Protein AF-A0A183J8U1-F1 (afdb_monomer)

Organism: NCBI:txid241478

Radius of gyration: 18.71 Å; Cα contacts (8 Å, |Δi|>4): 235; chains: 1; bounding box: 48×32×51 Å

pLDDT: mean 82.41, std 14.78, range [31.97, 97.06]

Secondary structure (DSSP, 8-state):
------------EEEE-SSEEEEEEE-GGG-EEEEEEEEGGGEEEEEPPTT-TTSPTTHHHHHS-GGGEEEEEESSBTTS--EEEEEE-SSHHHHHHHHHHTS-----BTTBPPEE--TTTPPEEE-SS-B---STT---B-TT-EEE-SEE---

Sequence (155 aa):
MSLNRRLYVSNVSLFLFPDTVVVAKPAEHKNFVVLDYCLWQYVDMRLLQDDSPLLPAGISEAVGNFRQIFRCTFMQDHAGRQVELILASNSAAERTRWLDILKPPSTFMDGEEERIYDAWDCPQVHATGLYQAHEEDEISLLIDDLINVYRKMPD

InterPro domains:
  IPR047271 Ephexin-like [PTHR12845] (5-155)

Solvent-accessible surface area (backbone atoms only — not comparable to full-atom values): 9637 Å² total; per-residue (Å²): 133,86,77,84,73,79,84,83,85,76,80,66,47,79,46,82,54,98,59,33,37,36,38,24,30,79,48,74,93,87,36,68,46,77,75,49,42,26,44,47,93,36,51,49,60,45,81,55,59,99,80,48,90,83,60,62,90,62,49,56,76,75,62,68,59,57,90,25,37,30,35,42,32,28,65,39,27,82,85,69,43,71,46,82,42,83,44,69,44,97,38,68,65,57,40,50,52,62,47,52,70,72,48,72,76,59,80,65,64,91,87,40,64,45,43,77,40,53,96,89,72,35,53,75,47,62,35,90,48,76,41,80,50,89,49,94,90,50,75,62,41,48,66,68,42,77,44,77,45,49,65,45,73,57,132

Nearest PDB structures (foldseek):
  7csr-assembly2_B  TM=6.725E-01  e=6.127E-08  Mus musculus
  7csr-assembly1_A  TM=6.552E-01  e=6.127E-08  Mus musculus
  7csr-assembly3_C  TM=6.316E-01  e=9.090E-08  Mus musculus
  7cso-assembly4_D  TM=6.248E-01  e=2.117E-07  Mus musculus
  7csp-assembly1_A  TM=5.965E-01  e=8.666E-07  Mus musculus

Structure (mmCIF, N/CA/C/O backbone):
data_AF-A0A183J8U1-F1
#
_entry.id   AF-A0A183J8U1-F1
#
loop_
_atom_site.group_PDB
_atom_site.id
_atom_site.type_symbol
_atom_site.label_atom_id
_atom_site.label_alt_id
_atom_site.label_comp_id
_atom_site.label_asym_id
_atom_site.label_entity_id
_atom_site.label_seq_id
_atom_site.pdbx_PDB_ins_code
_atom_site.Cartn_x
_atom_site.Cartn_y
_atom_site.Cartn_z
_atom_site.occupancy
_atom_site.B_iso_or_equiv
_atom_site.auth_seq_id
_atom_site.auth_comp_id
_atom_site.auth_asym_id
_atom_site.auth_atom_id
_atom_site.pdbx_PDB_model_num
ATOM 1 N N . MET A 1 1 ? 27.680 -4.280 -23.480 1.00 31.97 1 MET A N 1
ATOM 2 C CA . MET A 1 1 ? 26.477 -4.014 -24.296 1.00 31.97 1 MET A CA 1
ATOM 3 C C . MET A 1 1 ? 25.524 -3.211 -23.429 1.00 31.97 1 MET A C 1
ATOM 5 O O . MET A 1 1 ? 25.018 -3.760 -22.462 1.00 31.97 1 MET A O 1
ATOM 9 N N . SER A 1 2 ? 25.380 -1.907 -23.678 1.00 35.78 2 SER A N 1
ATOM 10 C CA . SER A 1 2 ? 24.426 -1.081 -22.928 1.00 35.78 2 SER A CA 1
ATOM 11 C C . SER A 1 2 ? 23.028 -1.402 -23.448 1.00 35.78 2 SER A C 1
ATOM 13 O O . SER A 1 2 ? 22.713 -1.110 -24.602 1.00 35.78 2 SER A O 1
ATOM 15 N N . LEU A 1 3 ? 22.235 -2.112 -22.645 1.00 41.25 3 LEU A N 1
ATOM 16 C CA . LEU A 1 3 ? 20.852 -2.415 -22.976 1.00 41.25 3 LEU A CA 1
ATOM 17 C C . LEU A 1 3 ? 20.078 -1.101 -22.851 1.00 41.25 3 LEU A C 1
ATOM 19 O O . LEU A 1 3 ? 19.804 -0.644 -21.745 1.00 41.25 3 LEU A O 1
ATOM 23 N N . ASN A 1 4 ? 19.778 -0.479 -23.990 1.00 42.91 4 ASN A N 1
ATOM 24 C CA . ASN A 1 4 ? 19.011 0.759 -24.079 1.00 42.91 4 ASN A CA 1
ATOM 25 C C . ASN A 1 4 ? 17.550 0.452 -23.687 1.00 42.91 4 ASN A C 1
ATOM 27 O O . ASN A 1 4 ? 16.679 0.266 -24.537 1.00 42.91 4 ASN A O 1
ATOM 31 N N . ARG A 1 5 ? 17.299 0.260 -22.385 1.00 55.12 5 ARG A N 1
ATOM 32 C CA . ARG A 1 5 ? 15.961 0.037 -21.837 1.00 55.12 5 ARG A CA 1
ATOM 33 C C . ARG A 1 5 ? 15.207 1.350 -21.953 1.00 55.12 5 ARG A C 1
ATOM 35 O O . ARG A 1 5 ? 15.479 2.299 -21.227 1.00 55.12 5 ARG A O 1
ATOM 42 N N . ARG A 1 6 ? 14.265 1.395 -22.892 1.00 58.75 6 ARG A N 1
ATOM 43 C CA . ARG A 1 6 ? 13.312 2.494 -23.014 1.00 58.75 6 ARG A CA 1
ATOM 44 C C . ARG A 1 6 ? 12.546 2.596 -21.697 1.00 58.75 6 ARG A C 1
ATOM 46 O O . ARG A 1 6 ? 11.856 1.653 -21.317 1.00 58.75 6 ARG A O 1
ATOM 53 N N . LEU A 1 7 ? 12.706 3.719 -21.009 1.00 65.19 7 LEU A N 1
ATOM 54 C CA . LEU A 1 7 ? 11.938 4.030 -19.814 1.00 65.19 7 LEU A CA 1
ATOM 55 C C . LEU A 1 7 ? 10.453 4.101 -20.173 1.00 65.19 7 LEU A C 1
ATOM 57 O O . LEU A 1 7 ? 10.059 4.876 -21.044 1.00 65.19 7 LEU A O 1
ATOM 61 N N . TYR A 1 8 ? 9.643 3.268 -19.523 1.00 71.94 8 TYR A N 1
ATOM 62 C CA . TYR A 1 8 ? 8.190 3.340 -19.600 1.00 71.94 8 TYR A CA 1
ATOM 63 C C . TYR A 1 8 ? 7.681 3.919 -18.287 1.00 71.94 8 TYR A C 1
ATOM 65 O O . TYR A 1 8 ? 7.773 3.273 -17.247 1.00 71.94 8 TYR A O 1
ATOM 73 N N . VAL A 1 9 ? 7.184 5.151 -18.347 1.00 79.56 9 VAL A N 1
ATOM 74 C CA . VAL A 1 9 ? 6.574 5.837 -17.208 1.00 79.56 9 VAL A CA 1
ATOM 75 C C . VAL A 1 9 ? 5.075 5.900 -17.455 1.00 79.56 9 VAL A C 1
ATOM 77 O O . VAL A 1 9 ? 4.629 6.298 -18.533 1.00 79.56 9 VAL A O 1
ATOM 80 N N . SER A 1 10 ? 4.294 5.477 -16.469 1.00 86.50 10 SER A N 1
ATOM 81 C CA . SER A 1 10 ? 2.837 5.518 -16.527 1.00 86.50 10 SER A CA 1
ATOM 82 C C . SER A 1 10 ? 2.252 5.738 -15.145 1.00 86.50 10 SER A C 1
ATOM 84 O O . SER A 1 10 ? 2.774 5.201 -14.172 1.00 86.50 10 SER A O 1
ATOM 86 N N . ASN A 1 11 ? 1.123 6.440 -15.085 1.00 89.19 11 ASN A N 1
ATOM 87 C CA . ASN A 1 11 ? 0.350 6.560 -13.856 1.00 89.19 11 ASN A CA 1
ATOM 88 C C . ASN A 1 11 ? -0.257 5.204 -13.493 1.00 89.19 11 ASN A C 1
ATOM 90 O O . ASN A 1 11 ? -0.876 4.546 -14.337 1.00 89.19 11 ASN A O 1
ATOM 94 N N . VAL A 1 12 ? -0.077 4.817 -12.237 1.00 92.25 12 VAL A N 1
ATOM 95 C CA . VAL A 1 12 ? -0.613 3.594 -11.644 1.00 92.25 12 VAL A CA 1
ATOM 96 C C . VAL A 1 12 ? -1.251 3.928 -10.302 1.00 92.25 12 VAL A C 1
ATOM 98 O O . VAL A 1 12 ? -0.910 4.932 -9.682 1.00 92.25 12 VAL A O 1
ATOM 101 N N . SER A 1 13 ? -2.154 3.067 -9.862 1.00 92.19 13 SER A N 1
ATOM 102 C CA . SER A 1 13 ? -2.717 3.058 -8.518 1.00 92.19 13 SER A CA 1
ATOM 103 C C . SER A 1 13 ? -2.262 1.784 -7.821 1.00 92.19 13 SER A C 1
ATOM 105 O O . SER A 1 13 ? -2.299 0.702 -8.418 1.00 92.19 13 SER A O 1
ATOM 107 N N . LEU A 1 14 ? -1.820 1.921 -6.573 1.00 92.06 14 LEU A N 1
ATOM 108 C CA . LEU A 1 14 ? -1.560 0.790 -5.694 1.00 92.06 14 LEU A CA 1
ATOM 109 C C . LEU A 1 14 ? -2.743 0.620 -4.749 1.00 92.06 14 LEU A C 1
ATOM 111 O O . LEU A 1 14 ? -3.179 1.581 -4.122 1.00 92.06 14 LEU A O 1
ATOM 115 N N . PHE A 1 15 ? -3.227 -0.610 -4.634 1.00 91.88 15 PHE A N 1
ATOM 116 C CA . PHE A 1 15 ? -4.261 -0.990 -3.682 1.00 91.88 15 PHE A CA 1
ATOM 117 C C . PHE A 1 15 ? -3.679 -1.989 -2.693 1.00 91.88 15 PHE A C 1
ATOM 119 O O . PHE A 1 15 ? -3.086 -2.991 -3.098 1.00 91.88 15 PHE A O 1
ATOM 126 N N . LEU A 1 16 ? -3.859 -1.714 -1.406 1.00 89.56 16 LEU A N 1
ATOM 127 C CA . LEU A 1 16 ? -3.496 -2.619 -0.328 1.00 89.56 16 LEU A CA 1
ATOM 128 C C . LEU A 1 16 ? -4.761 -3.290 0.209 1.00 89.56 16 LEU A C 1
ATOM 130 O O . LEU A 1 16 ? -5.679 -2.624 0.680 1.00 89.56 16 LEU A O 1
ATOM 134 N N . PHE A 1 17 ? -4.775 -4.613 0.158 1.00 87.81 17 PHE A N 1
ATOM 135 C CA . PHE A 1 17 ? -5.749 -5.472 0.819 1.00 87.81 17 PHE A CA 1
ATOM 136 C C . PHE A 1 17 ? -5.072 -6.190 1.994 1.00 87.81 17 PHE A C 1
ATOM 138 O O . PHE A 1 17 ? -3.840 -6.205 2.059 1.00 87.81 17 PHE A O 1
ATOM 145 N N . PRO A 1 18 ? -5.837 -6.820 2.906 1.00 83.69 18 PRO A N 1
ATOM 146 C CA . PRO A 1 18 ? -5.268 -7.486 4.079 1.00 83.69 18 PRO A CA 1
ATOM 147 C C . PRO A 1 18 ? -4.160 -8.501 3.767 1.00 83.69 18 PRO A C 1
ATOM 149 O O . PRO A 1 18 ? -3.250 -8.674 4.570 1.00 83.69 18 PRO A O 1
ATOM 152 N N . ASP A 1 19 ? -4.226 -9.167 2.612 1.00 85.19 19 ASP A N 1
ATOM 153 C CA . ASP A 1 19 ? -3.276 -10.205 2.214 1.00 85.19 19 ASP A CA 1
ATOM 154 C C . ASP A 1 19 ? -2.516 -9.905 0.911 1.00 85.19 19 ASP A C 1
ATOM 156 O O . ASP A 1 19 ? -1.574 -10.626 0.579 1.00 85.19 19 ASP A O 1
ATOM 160 N N . THR A 1 20 ? -2.886 -8.859 0.169 1.00 91.94 20 THR A N 1
ATOM 161 C CA . THR A 1 20 ? -2.458 -8.673 -1.224 1.00 91.94 20 THR A CA 1
ATOM 162 C C . THR A 1 20 ? -2.219 -7.204 -1.550 1.00 91.94 20 THR A C 1
ATOM 164 O O . THR A 1 20 ? -3.014 -6.336 -1.203 1.00 91.94 20 THR A O 1
ATOM 167 N N . VAL A 1 21 ? -1.154 -6.926 -2.297 1.00 93.81 21 VAL A N 1
ATOM 168 C CA . VAL A 1 21 ? -0.909 -5.636 -2.947 1.00 93.81 21 VAL A CA 1
ATOM 169 C C . VAL A 1 21 ? -1.212 -5.777 -4.433 1.00 93.81 21 VAL A C 1
ATOM 171 O O . VAL A 1 21 ? -0.697 -6.680 -5.093 1.00 93.81 21 VAL A O 1
ATOM 174 N N . VAL A 1 22 ? -2.032 -4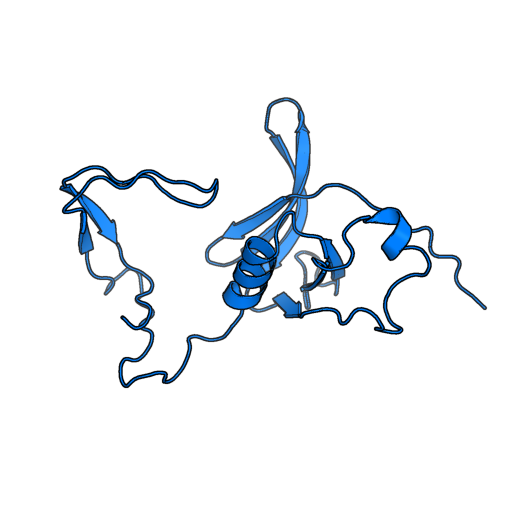.876 -4.968 1.00 95.88 22 VAL A N 1
ATOM 175 C CA . VAL A 1 22 ? -2.430 -4.854 -6.379 1.00 95.88 22 VAL A CA 1
ATOM 176 C C . VAL A 1 22 ? -1.920 -3.579 -7.032 1.00 95.88 22 VAL A C 1
ATOM 178 O O . VAL A 1 22 ? -2.120 -2.481 -6.518 1.00 95.88 22 VAL A O 1
ATOM 181 N N . VAL A 1 23 ? -1.297 -3.723 -8.197 1.00 95.38 23 VAL A N 1
ATOM 182 C CA . VAL A 1 23 ? -0.889 -2.610 -9.056 1.00 95.38 23 VAL A CA 1
ATOM 183 C C . VAL A 1 23 ? -1.847 -2.558 -10.228 1.00 95.38 23 VAL A C 1
ATOM 185 O O . VAL A 1 23 ? -2.008 -3.540 -10.955 1.00 95.38 23 VAL A O 1
ATOM 188 N N . ALA A 1 24 ? -2.479 -1.411 -10.440 1.00 95.88 24 ALA A N 1
ATOM 189 C CA . ALA A 1 24 ? -3.440 -1.244 -11.516 1.00 95.88 24 ALA A CA 1
ATOM 190 C C . ALA A 1 24 ? -3.261 0.085 -12.244 1.00 95.88 24 ALA A C 1
ATOM 192 O O . ALA A 1 24 ? -2.702 1.045 -11.719 1.00 95.88 24 ALA A O 1
ATOM 193 N N . LYS A 1 25 ? -3.763 0.148 -13.474 1.00 94.69 25 LYS A N 1
ATOM 194 C CA . LYS A 1 25 ? -3.818 1.376 -14.262 1.00 94.69 25 LYS A CA 1
ATOM 195 C C . LYS A 1 25 ? -5.246 1.922 -14.261 1.00 94.69 25 LYS A C 1
ATOM 197 O O . LYS A 1 25 ? -6.165 1.134 -14.500 1.00 94.69 25 LYS A O 1
ATOM 202 N N . PRO A 1 26 ? -5.456 3.233 -14.049 1.00 91.38 26 PRO A N 1
ATOM 203 C CA . PRO A 1 26 ? -6.776 3.824 -14.213 1.00 91.38 26 PRO A CA 1
ATOM 204 C C . PRO A 1 26 ? -7.270 3.634 -15.653 1.00 91.38 26 PRO A C 1
ATOM 206 O O . PRO A 1 26 ? -6.523 3.807 -16.621 1.00 91.38 26 PRO A O 1
ATOM 209 N N . ALA A 1 27 ? -8.538 3.268 -15.772 1.00 90.62 27 ALA A N 1
ATOM 210 C CA . ALA A 1 27 ? -9.282 3.114 -17.011 1.00 90.62 27 ALA A CA 1
ATOM 211 C C . ALA A 1 27 ? -10.488 4.069 -17.018 1.00 90.62 27 ALA A C 1
ATOM 213 O O . ALA A 1 27 ? -10.657 4.910 -16.132 1.00 90.62 27 ALA A O 1
ATOM 214 N N . GLU A 1 28 ? -11.334 3.972 -18.039 1.00 88.62 28 GLU A N 1
ATOM 215 C CA . GLU A 1 28 ? -12.520 4.819 -18.135 1.00 88.62 28 GLU A CA 1
ATOM 216 C C . GLU A 1 28 ? -13.547 4.504 -17.036 1.00 88.62 28 GLU A C 1
ATOM 218 O O . GLU A 1 28 ? -13.623 3.385 -16.524 1.00 88.62 28 GLU A O 1
ATOM 223 N N . HIS A 1 29 ? -14.384 5.492 -16.712 1.00 90.06 29 HIS A N 1
ATOM 224 C CA . HIS A 1 29 ? -15.507 5.344 -15.777 1.00 90.06 29 HIS A CA 1
ATOM 225 C C . HIS A 1 29 ? -15.104 4.903 -14.359 1.00 90.06 29 HIS A C 1
ATOM 227 O O . HIS A 1 29 ? -15.829 4.144 -13.724 1.00 90.06 29 HIS A O 1
ATOM 233 N N . LYS A 1 30 ? -13.960 5.390 -13.851 1.00 85.69 30 LYS A N 1
ATOM 234 C CA . LYS A 1 30 ? -13.411 5.025 -12.527 1.00 85.69 30 LYS A CA 1
ATOM 235 C C . LYS A 1 30 ? -13.107 3.526 -12.372 1.00 85.69 30 LYS A C 1
ATOM 237 O O . LYS A 1 30 ? -13.050 3.021 -11.256 1.00 85.69 30 LYS A O 1
ATOM 242 N N . ASN A 1 31 ? -12.909 2.818 -13.483 1.00 91.00 31 ASN A N 1
ATOM 243 C CA . ASN A 1 31 ? -12.436 1.441 -13.455 1.00 91.00 31 ASN A CA 1
ATOM 244 C C . ASN A 1 31 ? -10.911 1.394 -13.407 1.00 91.00 31 ASN A C 1
ATOM 246 O O . ASN A 1 31 ? -10.227 2.354 -13.764 1.00 91.00 31 ASN A O 1
ATOM 250 N N . PHE A 1 32 ? -10.383 0.236 -13.029 1.00 94.31 32 PHE A N 1
ATOM 251 C CA . PHE A 1 32 ? -8.955 -0.041 -13.024 1.00 94.31 32 PHE A CA 1
ATOM 252 C C . PHE A 1 32 ? -8.680 -1.343 -13.772 1.00 94.31 32 PHE A C 1
ATOM 254 O O . PHE A 1 32 ? -9.438 -2.305 -13.662 1.00 94.31 32 PHE A O 1
ATOM 261 N N . VAL A 1 33 ? -7.589 -1.375 -14.534 1.00 96.12 33 VAL A N 1
ATOM 262 C CA . VAL A 1 33 ? -7.066 -2.606 -15.137 1.00 96.12 33 VAL A CA 1
ATOM 263 C C . VAL A 1 33 ? -5.902 -3.079 -14.286 1.00 96.12 33 VAL A C 1
ATOM 265 O O . VAL A 1 33 ? -4.891 -2.383 -14.186 1.00 96.12 33 VAL A O 1
ATOM 268 N N . VAL A 1 34 ? -6.049 -4.254 -13.676 1.00 96.38 34 VAL A N 1
ATOM 269 C CA . VAL A 1 34 ? -4.983 -4.882 -12.890 1.00 96.38 34 VAL A CA 1
ATOM 270 C C . VAL A 1 34 ? -3.805 -5.200 -13.807 1.00 96.38 34 VAL A C 1
ATOM 272 O O . VAL A 1 34 ? -3.967 -5.855 -14.835 1.00 96.38 34 VAL A O 1
ATOM 275 N N . LEU A 1 35 ? -2.629 -4.700 -13.436 1.00 94.94 35 LEU A N 1
ATOM 276 C CA . LEU A 1 35 ? -1.367 -4.962 -14.122 1.00 94.94 35 LEU A CA 1
ATOM 277 C C . LEU A 1 35 ? -0.648 -6.151 -13.491 1.00 94.94 35 LEU A C 1
ATOM 279 O O . LEU A 1 35 ? -0.142 -7.011 -14.207 1.00 94.94 35 LEU A O 1
ATOM 283 N N . ASP A 1 36 ? -0.602 -6.180 -12.160 1.00 96.06 36 ASP A N 1
ATOM 284 C CA . ASP A 1 36 ? 0.029 -7.243 -11.386 1.00 96.06 36 ASP A CA 1
ATOM 285 C C . ASP A 1 36 ? -0.492 -7.243 -9.942 1.00 96.06 36 ASP A C 1
ATOM 287 O O . ASP A 1 36 ? -1.079 -6.259 -9.482 1.00 96.06 36 ASP A O 1
ATOM 291 N N . TYR A 1 37 ? -0.266 -8.334 -9.217 1.00 96.75 37 TYR A N 1
ATOM 292 C CA . TYR A 1 37 ? -0.557 -8.438 -7.793 1.00 96.75 37 TYR A CA 1
ATOM 293 C C . TYR A 1 37 ? 0.369 -9.441 -7.101 1.00 96.75 37 TYR A C 1
ATOM 295 O O . TYR A 1 37 ? 0.893 -10.371 -7.718 1.00 96.75 37 TYR A O 1
ATOM 303 N N . CYS A 1 38 ? 0.573 -9.242 -5.804 1.00 95.75 38 CYS A N 1
ATOM 304 C CA . CYS A 1 38 ? 1.468 -10.043 -4.979 1.00 95.75 38 CYS A CA 1
ATOM 305 C C . CYS A 1 38 ? 0.923 -10.130 -3.557 1.00 95.75 38 CYS A C 1
ATOM 307 O O . CYS A 1 38 ? 0.405 -9.141 -3.037 1.00 95.75 38 CYS A O 1
ATOM 309 N N . LEU A 1 39 ? 1.067 -11.289 -2.909 1.00 92.38 39 LEU A N 1
ATOM 310 C CA . LEU A 1 39 ? 0.755 -11.388 -1.483 1.00 92.38 39 LEU A CA 1
ATOM 311 C C . LEU A 1 39 ? 1.674 -10.451 -0.698 1.00 92.38 39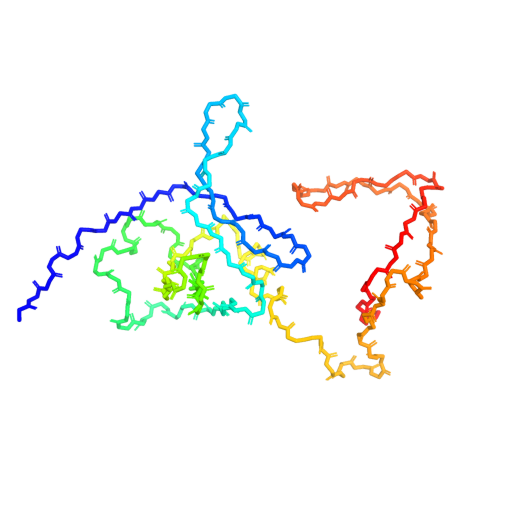 LEU A C 1
ATOM 313 O O . LEU A 1 39 ? 2.873 -10.401 -0.978 1.00 92.38 39 LEU A O 1
ATOM 317 N N . TRP A 1 40 ? 1.128 -9.743 0.290 1.00 88.00 40 TRP A N 1
ATOM 318 C CA . TRP A 1 40 ? 1.838 -8.694 1.031 1.00 88.00 40 TRP A CA 1
ATOM 319 C C . TRP A 1 40 ? 3.143 -9.197 1.673 1.00 88.00 40 TRP A C 1
ATOM 321 O O . TRP A 1 40 ? 4.157 -8.507 1.631 1.00 88.00 40 TRP A O 1
ATOM 331 N N . GLN A 1 41 ? 3.156 -10.444 2.159 1.00 87.88 41 GLN A N 1
ATOM 332 C CA . GLN A 1 41 ? 4.332 -11.107 2.743 1.00 87.88 41 GLN A CA 1
ATOM 333 C C . GLN A 1 41 ? 5.504 -11.301 1.761 1.00 87.88 41 GLN A C 1
ATOM 335 O O . GLN A 1 41 ? 6.627 -11.574 2.180 1.00 87.88 41 GLN A O 1
ATOM 340 N N . TYR A 1 42 ? 5.247 -11.197 0.455 1.00 92.81 42 TYR A N 1
ATOM 341 C CA . TYR A 1 42 ? 6.248 -11.287 -0.608 1.00 92.81 42 TYR A CA 1
ATOM 342 C C . TYR A 1 42 ? 6.551 -9.923 -1.241 1.00 92.81 42 TYR A C 1
ATOM 344 O O . TYR A 1 42 ? 7.163 -9.868 -2.309 1.00 92.81 42 TYR A O 1
ATOM 352 N N . VAL A 1 43 ? 6.148 -8.825 -0.598 1.00 92.88 43 VAL A N 1
ATOM 353 C CA . VAL A 1 43 ? 6.453 -7.463 -1.040 1.00 92.88 43 VAL A CA 1
ATOM 354 C C . VAL A 1 43 ? 7.569 -6.871 -0.175 1.00 92.88 43 VAL A C 1
ATOM 356 O O . VAL A 1 43 ? 7.520 -6.931 1.048 1.00 92.88 43 VAL A O 1
ATOM 359 N N . ASP A 1 44 ? 8.574 -6.269 -0.811 1.00 91.31 44 ASP A N 1
ATOM 360 C CA . ASP A 1 44 ? 9.602 -5.435 -0.168 1.00 91.31 44 ASP A CA 1
ATOM 361 C C . ASP A 1 44 ? 9.498 -4.018 -0.741 1.00 91.31 44 ASP A C 1
ATOM 363 O O . ASP A 1 44 ? 9.537 -3.839 -1.960 1.00 91.31 44 ASP A O 1
ATOM 367 N N . MET A 1 45 ? 9.376 -3.003 0.119 1.00 91.44 45 MET A N 1
ATOM 368 C CA . MET A 1 45 ? 9.438 -1.600 -0.299 1.00 91.44 45 MET A CA 1
ATOM 369 C C . MET A 1 45 ? 10.592 -0.884 0.386 1.00 91.44 45 MET A C 1
ATOM 371 O O . MET A 1 45 ? 10.807 -1.025 1.589 1.00 91.44 45 MET A O 1
ATOM 375 N N . ARG A 1 46 ? 11.351 -0.099 -0.383 1.00 88.56 46 ARG A N 1
ATOM 376 C CA . ARG A 1 46 ? 12.520 0.631 0.127 1.00 88.56 46 ARG A CA 1
ATOM 377 C C . ARG A 1 46 ? 12.629 2.014 -0.476 1.00 88.56 46 ARG A C 1
ATOM 379 O O . ARG A 1 46 ? 12.348 2.213 -1.656 1.00 88.56 46 ARG A O 1
ATOM 386 N N . LEU A 1 47 ? 13.137 2.951 0.321 1.00 87.12 47 LEU A N 1
ATOM 387 C CA . LEU A 1 47 ? 13.604 4.229 -0.201 1.00 87.12 47 LEU A CA 1
ATOM 388 C C . LEU A 1 47 ? 14.687 3.983 -1.248 1.00 87.12 47 LEU A C 1
ATOM 390 O O . LEU A 1 47 ? 15.645 3.243 -1.014 1.00 87.12 47 LEU A O 1
ATOM 394 N N . LEU A 1 48 ? 14.539 4.643 -2.389 1.00 81.12 48 LEU A N 1
ATOM 395 C CA . LEU A 1 48 ? 15.621 4.789 -3.346 1.00 81.12 48 LEU A CA 1
ATOM 396 C C . LEU A 1 48 ? 16.339 6.088 -2.993 1.00 81.12 48 LEU A C 1
ATOM 398 O O . LEU A 1 48 ? 15.713 7.140 -2.904 1.00 81.12 48 LEU A O 1
ATOM 402 N N . GLN A 1 49 ? 17.638 5.995 -2.714 1.00 68.50 49 GLN A N 1
ATOM 403 C CA . GLN A 1 49 ? 18.469 7.186 -2.559 1.00 68.50 49 GLN A CA 1
ATOM 404 C C . GLN A 1 49 ? 18.712 7.803 -3.939 1.00 68.50 49 GLN A C 1
ATOM 406 O O . GLN A 1 49 ? 18.841 7.063 -4.920 1.00 68.50 49 GLN A O 1
ATOM 411 N N . ASP A 1 50 ? 18.790 9.137 -3.985 1.00 57.12 50 ASP A N 1
ATOM 412 C CA . ASP A 1 50 ? 18.858 9.933 -5.219 1.00 57.12 50 ASP A CA 1
ATOM 413 C C . ASP A 1 50 ? 20.001 9.497 -6.174 1.00 57.12 50 ASP A C 1
ATOM 415 O O . ASP A 1 50 ? 19.878 9.636 -7.387 1.00 57.12 50 ASP A O 1
ATOM 419 N N . ASP A 1 51 ? 21.061 8.866 -5.654 1.00 55.03 51 ASP A N 1
ATOM 420 C CA . ASP A 1 51 ? 22.243 8.437 -6.419 1.00 55.03 51 ASP A CA 1
ATOM 421 C C . ASP A 1 51 ? 22.369 6.910 -6.584 1.00 55.03 51 ASP A C 1
ATOM 423 O O . ASP A 1 51 ? 23.467 6.373 -6.764 1.00 55.03 51 ASP A O 1
ATOM 427 N N . SER A 1 52 ? 21.265 6.159 -6.497 1.00 59.25 52 SER A N 1
ATOM 428 C CA . SER A 1 52 ? 21.340 4.708 -6.681 1.00 59.25 52 SER A CA 1
ATOM 429 C C . SER A 1 52 ? 21.756 4.362 -8.123 1.00 59.25 52 SER A C 1
ATOM 431 O O . SER A 1 52 ? 21.027 4.697 -9.060 1.00 59.25 52 SER A O 1
ATOM 433 N N . PRO A 1 53 ? 22.856 3.610 -8.343 1.00 58.53 53 PRO A N 1
ATOM 434 C CA . PRO A 1 53 ? 23.291 3.186 -9.682 1.00 58.53 53 PRO A CA 1
ATOM 435 C C . PRO A 1 53 ? 22.296 2.232 -10.370 1.00 58.53 53 PRO A C 1
ATOM 437 O O . PRO A 1 53 ? 22.514 1.817 -11.506 1.00 58.53 53 PRO A O 1
ATOM 440 N N . LEU A 1 54 ? 21.222 1.856 -9.670 1.00 61.84 54 LEU A N 1
ATOM 441 C CA . LEU A 1 54 ? 20.135 1.007 -10.148 1.00 61.84 54 LEU A CA 1
ATOM 442 C C . LEU A 1 54 ? 19.035 1.799 -10.868 1.00 61.84 54 LEU A C 1
ATOM 444 O O . LEU A 1 54 ? 18.179 1.198 -11.517 1.00 61.84 54 LEU A O 1
ATOM 448 N N . LEU A 1 55 ? 19.037 3.129 -10.761 1.00 69.56 55 LEU A N 1
ATOM 449 C CA . LEU A 1 55 ? 18.032 3.965 -11.401 1.00 69.56 55 LEU A CA 1
ATOM 450 C C . LEU A 1 55 ? 18.308 4.070 -12.907 1.00 69.56 55 LEU A C 1
ATOM 452 O O . LEU A 1 55 ? 19.434 4.370 -13.310 1.00 69.56 55 LEU A O 1
ATOM 456 N N . PRO A 1 56 ? 17.305 3.828 -13.768 1.00 69.00 56 PRO A N 1
ATOM 457 C CA . PRO A 1 56 ? 17.497 3.971 -15.200 1.00 69.00 56 PRO A CA 1
ATOM 458 C C . PRO A 1 56 ? 17.885 5.409 -15.564 1.00 69.00 56 PRO A C 1
ATOM 460 O O . PRO A 1 56 ? 17.318 6.373 -15.044 1.00 69.00 56 PRO A O 1
ATOM 463 N N . ALA A 1 57 ? 18.813 5.558 -16.508 1.00 71.50 57 ALA A 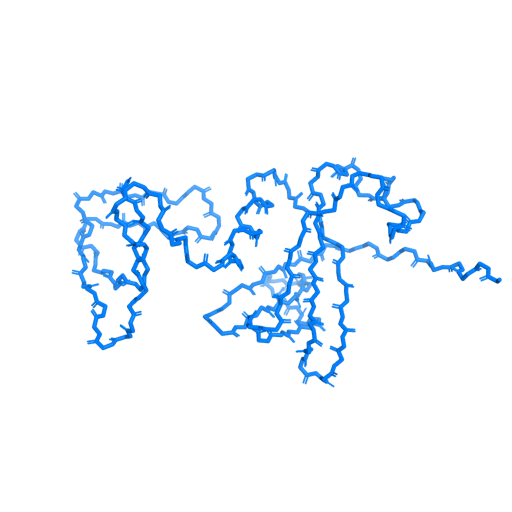N 1
ATOM 464 C CA . ALA A 1 57 ? 19.208 6.868 -17.016 1.00 71.50 57 ALA A CA 1
ATOM 465 C C . ALA A 1 57 ? 17.986 7.643 -17.550 1.00 71.50 57 ALA A C 1
ATOM 467 O O . ALA A 1 57 ? 17.225 7.107 -18.355 1.00 71.50 57 ALA A O 1
ATOM 468 N N . GLY A 1 58 ? 17.805 8.891 -17.105 1.00 71.00 58 GLY A N 1
ATOM 469 C CA . GLY A 1 58 ? 16.692 9.763 -17.512 1.00 71.00 58 GLY A CA 1
ATOM 470 C C . GLY A 1 58 ? 15.431 9.672 -16.642 1.00 71.00 58 GLY A C 1
ATOM 471 O O . GLY A 1 58 ? 14.457 10.372 -16.904 1.00 71.00 58 GLY A O 1
ATOM 472 N N . ILE A 1 59 ? 15.417 8.855 -15.581 1.00 72.94 59 ILE A N 1
ATOM 473 C CA . ILE A 1 59 ? 14.231 8.736 -14.716 1.00 72.94 59 ILE A CA 1
ATOM 474 C C . ILE A 1 59 ? 13.913 10.036 -13.953 1.00 72.94 59 ILE A C 1
ATOM 476 O O . ILE A 1 59 ? 12.745 10.367 -13.775 1.00 72.94 59 ILE A O 1
ATOM 480 N N . SER A 1 60 ? 14.937 10.806 -13.566 1.00 69.62 60 SER A N 1
ATOM 481 C CA . SER A 1 60 ? 14.765 12.100 -12.887 1.00 69.62 60 SER A CA 1
ATOM 482 C C . SER A 1 60 ? 14.043 13.112 -13.787 1.00 69.62 60 SER A C 1
ATOM 484 O O . SER A 1 60 ? 13.111 13.785 -13.352 1.00 69.62 60 SER A O 1
ATOM 486 N N . GLU A 1 61 ? 14.383 13.126 -15.079 1.00 71.12 61 GLU A N 1
ATOM 487 C CA . GLU A 1 61 ? 13.740 13.967 -16.098 1.00 71.12 61 GLU A CA 1
ATOM 488 C C . GLU A 1 61 ? 12.300 13.519 -16.385 1.00 71.12 61 GLU A C 1
ATOM 490 O O . GLU A 1 61 ? 11.426 14.351 -16.613 1.00 71.12 61 GLU A O 1
ATOM 495 N N . ALA A 1 62 ? 12.041 1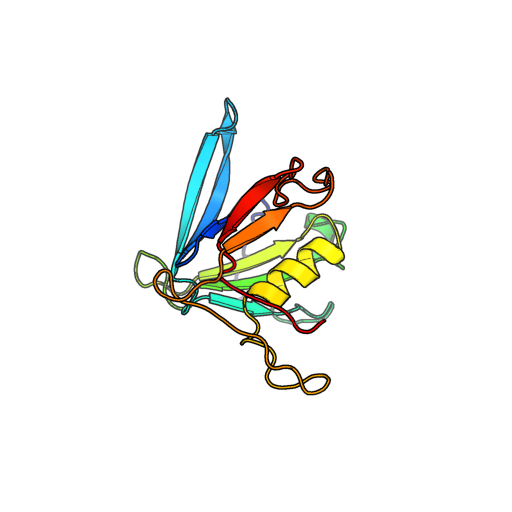2.207 -16.354 1.00 71.00 62 ALA A N 1
ATOM 496 C CA . ALA A 1 62 ? 10.731 11.644 -16.668 1.00 71.00 62 ALA A CA 1
ATOM 497 C C . ALA A 1 62 ? 9.710 11.765 -15.522 1.00 71.00 62 ALA A C 1
ATOM 499 O O . ALA A 1 62 ? 8.511 11.838 -15.781 1.00 71.00 62 ALA A O 1
ATOM 500 N N . VAL A 1 63 ? 10.169 11.763 -14.266 1.00 69.25 63 VAL A N 1
ATOM 501 C CA . VAL A 1 63 ? 9.309 11.766 -13.068 1.00 69.25 63 VAL A CA 1
ATOM 502 C C . VAL A 1 63 ? 9.113 13.177 -12.497 1.00 69.25 63 VAL A C 1
ATOM 504 O O . VAL A 1 63 ? 8.135 13.428 -11.797 1.00 69.25 63 VAL A O 1
ATOM 507 N N . GLY A 1 64 ? 9.997 14.131 -12.812 1.00 65.69 64 GLY A N 1
ATOM 508 C CA . GLY A 1 64 ? 9.901 15.533 -12.390 1.00 65.69 64 GLY A CA 1
ATOM 509 C C . GLY A 1 64 ? 10.208 15.748 -10.903 1.00 65.69 64 GLY A C 1
ATOM 510 O O . GLY A 1 64 ? 11.149 16.465 -10.568 1.00 65.69 64 GLY A O 1
ATOM 511 N N . ASN A 1 65 ? 9.461 15.102 -10.000 1.00 65.38 65 ASN A N 1
ATOM 512 C CA . ASN A 1 65 ? 9.694 15.138 -8.555 1.00 65.38 65 ASN A CA 1
ATOM 513 C C . ASN A 1 65 ? 10.408 13.875 -8.062 1.00 65.38 65 ASN A C 1
ATOM 515 O O . ASN A 1 65 ? 9.853 13.013 -7.380 1.00 65.38 65 ASN A O 1
ATOM 519 N N . PHE A 1 66 ? 11.687 13.783 -8.403 1.00 68.94 66 PHE A N 1
ATOM 520 C CA . PHE A 1 66 ? 12.529 12.638 -8.074 1.00 68.94 66 PHE A CA 1
ATOM 521 C C . PHE A 1 66 ? 12.694 12.397 -6.559 1.00 68.94 66 PHE A C 1
ATOM 523 O O . PHE A 1 66 ? 12.990 11.288 -6.138 1.00 68.94 66 PHE A O 1
ATOM 530 N N . ARG A 1 67 ? 12.398 13.387 -5.705 1.00 69.62 67 ARG A N 1
ATOM 531 C CA . ARG A 1 67 ? 12.533 13.274 -4.240 1.00 69.62 67 ARG A CA 1
ATOM 532 C C . ARG A 1 67 ? 11.467 12.420 -3.563 1.00 69.62 67 ARG A C 1
ATOM 534 O O . ARG A 1 67 ? 11.544 12.237 -2.350 1.00 69.62 67 ARG A O 1
ATOM 541 N N . GLN A 1 68 ? 10.472 11.937 -4.301 1.00 81.00 68 GLN A N 1
ATOM 542 C CA . GLN A 1 68 ? 9.334 11.162 -3.795 1.00 81.00 68 GLN A CA 1
ATOM 543 C C . GLN A 1 68 ? 9.310 9.730 -4.350 1.00 81.00 68 GLN A C 1
ATOM 545 O O . GLN A 1 68 ? 8.283 9.056 -4.300 1.00 81.00 68 GLN A O 1
ATOM 550 N N . ILE A 1 69 ? 10.451 9.241 -4.848 1.00 86.62 69 ILE A N 1
ATOM 551 C CA . ILE A 1 69 ? 10.546 7.880 -5.371 1.00 86.62 69 ILE A CA 1
ATOM 552 C C . ILE A 1 69 ? 10.834 6.840 -4.287 1.00 86.62 69 ILE A C 1
ATOM 554 O O . ILE A 1 69 ? 11.476 7.114 -3.267 1.00 86.62 69 ILE A O 1
ATOM 558 N N . PHE A 1 70 ? 10.375 5.623 -4.541 1.00 88.81 70 PHE A N 1
ATOM 559 C CA . PHE A 1 70 ? 10.673 4.428 -3.766 1.00 88.81 70 PHE A CA 1
ATOM 560 C C . PHE A 1 70 ? 10.590 3.193 -4.666 1.00 88.81 70 PHE A C 1
ATOM 562 O O . PHE A 1 70 ? 9.992 3.214 -5.743 1.00 88.81 70 PHE A O 1
ATOM 569 N N . ARG A 1 71 ? 11.233 2.109 -4.239 1.00 89.75 71 ARG A N 1
ATOM 570 C CA . ARG A 1 71 ? 11.170 0.816 -4.915 1.00 89.75 71 ARG A CA 1
ATOM 571 C C . ARG A 1 71 ? 10.109 -0.047 -4.262 1.00 89.75 71 ARG A C 1
ATOM 573 O O . ARG A 1 71 ? 10.082 -0.125 -3.039 1.00 89.75 71 ARG A O 1
ATOM 580 N N . CYS A 1 72 ? 9.331 -0.744 -5.078 1.00 92.25 72 CYS A N 1
ATOM 581 C CA . CYS A 1 72 ? 8.477 -1.847 -4.667 1.00 92.25 72 CYS A CA 1
ATOM 582 C C . CYS A 1 72 ? 8.894 -3.103 -5.433 1.00 92.25 72 CYS A C 1
ATOM 584 O O . CYS A 1 72 ? 8.909 -3.108 -6.663 1.00 92.25 72 CYS A O 1
ATOM 586 N N . THR A 1 73 ? 9.229 -4.165 -4.714 1.00 92.81 73 THR A N 1
ATOM 587 C CA . THR A 1 73 ? 9.627 -5.446 -5.289 1.00 92.81 73 THR A CA 1
ATOM 588 C C . THR A 1 73 ? 8.613 -6.504 -4.893 1.00 92.81 73 THR A C 1
ATOM 590 O O . THR A 1 73 ? 8.442 -6.789 -3.711 1.00 92.81 73 THR A O 1
ATOM 593 N N . PHE A 1 74 ? 7.974 -7.115 -5.885 1.00 95.12 74 PHE A N 1
ATOM 594 C CA . PHE A 1 74 ? 7.250 -8.366 -5.711 1.00 95.12 74 PHE A CA 1
ATOM 595 C C . PHE A 1 74 ? 8.269 -9.492 -5.836 1.00 95.12 74 PHE A C 1
ATOM 597 O O . PHE A 1 74 ? 8.795 -9.748 -6.919 1.00 95.12 74 PHE A O 1
ATOM 604 N N . MET A 1 75 ? 8.600 -10.127 -4.714 1.00 95.31 75 MET A N 1
ATOM 605 C CA . MET A 1 75 ? 9.535 -11.253 -4.674 1.00 95.31 75 MET A CA 1
ATOM 606 C C . MET A 1 75 ? 8.947 -12.470 -5.392 1.00 95.31 75 MET A C 1
ATOM 608 O O . MET A 1 75 ? 9.681 -13.222 -6.032 1.00 95.31 75 MET A O 1
ATOM 612 N N . GLN A 1 76 ? 7.624 -12.624 -5.308 1.00 94.81 76 GLN A N 1
ATOM 613 C CA . GLN A 1 76 ? 6.860 -13.641 -6.010 1.00 94.81 76 GLN A CA 1
ATOM 614 C C . GLN A 1 76 ? 5.467 -13.096 -6.342 1.00 94.81 76 GLN A C 1
ATOM 616 O O . GLN A 1 76 ? 4.561 -13.127 -5.510 1.00 94.81 76 GLN A O 1
ATOM 621 N N . ASP A 1 77 ? 5.312 -12.574 -7.558 1.00 95.50 77 ASP A N 1
ATOM 622 C CA . ASP A 1 77 ? 4.019 -12.128 -8.071 1.00 95.50 77 ASP A CA 1
ATOM 623 C C . ASP A 1 77 ? 3.041 -13.304 -8.280 1.00 95.50 77 ASP A C 1
ATOM 625 O O . ASP A 1 77 ? 3.369 -14.480 -8.076 1.00 95.50 77 ASP A O 1
ATOM 629 N N . HIS A 1 78 ? 1.831 -12.994 -8.742 1.00 93.62 78 HIS A N 1
ATOM 630 C CA . HIS A 1 78 ? 0.798 -13.986 -9.039 1.00 93.62 78 HIS A CA 1
ATOM 631 C C . HIS A 1 78 ? 1.196 -15.086 -10.040 1.00 93.62 78 HIS A C 1
ATOM 633 O O . HIS A 1 78 ? 0.584 -16.155 -10.057 1.00 93.62 78 HIS A O 1
ATOM 639 N N . ALA A 1 79 ? 2.196 -14.833 -10.885 1.00 95.56 79 ALA A N 1
ATOM 640 C CA . ALA A 1 79 ? 2.722 -15.758 -11.882 1.00 95.56 79 ALA A CA 1
ATOM 641 C C . ALA A 1 79 ? 4.049 -16.408 -11.438 1.00 95.56 79 ALA A C 1
ATOM 643 O O . ALA A 1 79 ? 4.696 -17.096 -12.231 1.00 95.56 79 ALA A O 1
ATOM 644 N N . GLY A 1 80 ? 4.467 -16.205 -10.185 1.00 94.19 80 GLY A N 1
ATOM 645 C CA . GLY A 1 80 ? 5.709 -16.741 -9.634 1.00 94.19 80 GLY A CA 1
ATOM 646 C C . GLY A 1 80 ? 6.973 -16.009 -10.092 1.00 94.19 80 GLY A C 1
ATOM 647 O O . GLY A 1 80 ? 8.067 -16.564 -9.997 1.00 94.19 80 GLY A O 1
ATOM 648 N N . ARG A 1 81 ? 6.847 -14.792 -10.625 1.00 95.88 81 ARG A N 1
ATOM 649 C CA . ARG A 1 81 ? 7.956 -13.983 -11.141 1.00 95.88 81 ARG A CA 1
ATOM 650 C C . ARG A 1 81 ? 8.387 -12.956 -10.102 1.00 95.88 81 ARG A C 1
ATOM 652 O O . ARG A 1 81 ? 7.574 -12.440 -9.340 1.00 95.88 81 ARG A O 1
ATOM 659 N N . GLN A 1 82 ? 9.667 -12.605 -10.137 1.00 95.06 82 GLN A N 1
ATOM 660 C CA . GLN A 1 82 ? 10.162 -11.437 -9.422 1.00 95.06 82 GLN A CA 1
ATOM 661 C C . GLN A 1 82 ? 9.949 -10.187 -10.285 1.00 95.06 82 GLN A C 1
ATOM 663 O O . GLN A 1 82 ? 10.443 -10.123 -11.416 1.00 95.06 82 GLN A O 1
ATOM 668 N N . VAL A 1 83 ? 9.240 -9.195 -9.750 1.00 93.19 83 VAL A N 1
ATOM 669 C CA . VAL A 1 83 ? 8.924 -7.933 -10.436 1.00 93.19 83 VAL A CA 1
ATOM 670 C C . VAL A 1 83 ? 9.435 -6.765 -9.601 1.00 93.19 83 VAL A C 1
ATOM 672 O O . VAL A 1 83 ? 9.185 -6.692 -8.402 1.00 93.19 83 VAL A O 1
ATOM 675 N N . GLU A 1 84 ? 10.162 -5.844 -10.233 1.00 90.88 84 GLU A N 1
ATOM 676 C CA . GLU A 1 84 ? 10.668 -4.625 -9.598 1.00 90.88 84 GLU A CA 1
ATOM 677 C C . GLU A 1 84 ? 9.987 -3.399 -10.214 1.00 90.88 84 GLU A C 1
ATOM 679 O O . GLU A 1 84 ? 9.963 -3.233 -11.436 1.00 90.88 84 GLU A O 1
ATOM 684 N N . LEU A 1 85 ? 9.439 -2.542 -9.354 1.00 89.06 85 LEU A N 1
ATOM 685 C CA . LEU A 1 85 ? 8.740 -1.313 -9.703 1.00 89.06 85 LEU A CA 1
ATOM 686 C C . LEU A 1 85 ? 9.457 -0.125 -9.061 1.00 89.06 85 LEU A C 1
ATOM 688 O O . LEU A 1 85 ? 9.790 -0.151 -7.874 1.00 89.06 85 LEU A O 1
ATOM 692 N N . ILE A 1 86 ? 9.650 0.938 -9.840 1.00 88.94 86 ILE A N 1
ATOM 693 C CA . ILE A 1 86 ? 10.062 2.247 -9.327 1.00 88.94 86 ILE A CA 1
ATOM 694 C C . ILE A 1 86 ? 8.818 3.125 -9.326 1.00 88.94 86 ILE A C 1
ATOM 696 O O . ILE A 1 86 ? 8.245 3.395 -10.381 1.00 88.94 86 ILE A O 1
ATOM 700 N N . LEU A 1 87 ? 8.396 3.528 -8.135 1.00 88.94 87 LEU A N 1
ATOM 701 C CA . LEU A 1 87 ? 7.178 4.291 -7.905 1.00 88.94 87 LEU A CA 1
ATOM 702 C C . LEU A 1 87 ? 7.541 5.704 -7.472 1.00 88.94 87 LEU A C 1
ATOM 704 O O . LEU A 1 87 ? 8.531 5.902 -6.771 1.00 88.94 87 LEU A O 1
ATOM 708 N N . ALA A 1 88 ? 6.730 6.672 -7.884 1.00 88.06 88 ALA A N 1
ATOM 709 C CA . ALA A 1 88 ? 6.802 8.055 -7.440 1.00 88.06 88 ALA A CA 1
ATOM 710 C C . ALA A 1 88 ? 5.459 8.412 -6.806 1.00 88.06 88 ALA A C 1
ATOM 712 O O . ALA A 1 88 ? 4.425 8.245 -7.451 1.00 88.06 88 ALA A O 1
ATOM 713 N N . SER A 1 89 ? 5.472 8.850 -5.549 1.00 88.38 89 SER A N 1
ATOM 714 C CA . SER A 1 89 ? 4.262 9.321 -4.872 1.00 88.38 89 SER A CA 1
ATOM 715 C C . SER A 1 89 ? 3.986 10.792 -5.191 1.00 88.38 89 SER A C 1
ATOM 717 O O . SER A 1 89 ? 4.863 11.514 -5.664 1.00 88.38 89 SER A O 1
ATOM 719 N N . ASN A 1 90 ? 2.773 11.255 -4.891 1.00 85.44 90 ASN A N 1
ATOM 720 C CA . ASN A 1 90 ? 2.380 12.657 -5.043 1.00 85.44 90 ASN A CA 1
ATOM 721 C C . ASN A 1 90 ? 2.899 13.528 -3.887 1.00 85.44 90 ASN A C 1
ATOM 723 O O . ASN A 1 90 ? 3.055 14.745 -4.022 1.00 85.44 90 ASN A O 1
ATOM 727 N N . SER A 1 91 ? 3.147 12.918 -2.723 1.00 86.69 91 SER A N 1
ATOM 728 C CA . SER A 1 91 ? 3.644 13.605 -1.531 1.00 86.69 91 SER A CA 1
ATOM 729 C C . SER A 1 91 ? 4.680 12.783 -0.760 1.00 86.69 91 SER A C 1
ATOM 731 O O . SER A 1 91 ? 4.763 11.559 -0.878 1.00 86.69 91 SER A O 1
ATOM 733 N N . ALA A 1 92 ? 5.484 13.457 0.067 1.00 87.06 92 ALA A N 1
ATOM 734 C CA . ALA A 1 92 ? 6.424 12.775 0.958 1.00 87.06 92 ALA A CA 1
ATOM 735 C C . ALA A 1 92 ? 5.700 11.946 2.033 1.00 87.06 92 ALA A C 1
ATOM 737 O O . ALA A 1 92 ? 6.204 10.890 2.405 1.00 87.06 92 ALA A O 1
ATOM 738 N N . ALA A 1 93 ? 4.529 12.405 2.492 1.00 87.06 93 ALA A N 1
ATOM 739 C CA . ALA A 1 93 ? 3.698 11.695 3.460 1.00 87.06 93 ALA A CA 1
ATOM 740 C C . ALA A 1 93 ? 3.180 10.372 2.880 1.00 87.06 93 ALA A C 1
ATOM 742 O O . ALA A 1 93 ? 3.370 9.330 3.496 1.00 87.06 93 ALA A O 1
ATOM 743 N N . GLU A 1 94 ? 2.647 10.398 1.656 1.00 86.94 94 GLU A N 1
ATOM 744 C CA . GLU A 1 94 ? 2.185 9.203 0.939 1.00 86.94 94 GLU A CA 1
ATOM 745 C C . GLU A 1 94 ? 3.312 8.171 0.786 1.00 86.94 94 GLU A C 1
ATOM 747 O O . GLU A 1 94 ? 3.127 6.999 1.103 1.00 86.94 94 GLU A O 1
ATOM 752 N N . ARG A 1 95 ? 4.521 8.601 0.392 1.00 89.69 95 ARG A N 1
ATOM 753 C CA . ARG A 1 95 ? 5.684 7.700 0.329 1.00 89.69 95 ARG A CA 1
ATOM 754 C C . ARG A 1 95 ? 5.995 7.070 1.682 1.00 89.69 95 ARG A C 1
ATOM 756 O O . ARG A 1 95 ? 6.250 5.872 1.745 1.00 89.69 95 ARG A O 1
ATOM 763 N N . THR A 1 96 ? 6.044 7.878 2.742 1.00 88.69 96 THR A N 1
ATOM 764 C CA . THR A 1 96 ? 6.339 7.385 4.092 1.00 88.69 96 THR A CA 1
ATOM 765 C C . THR A 1 96 ? 5.294 6.363 4.525 1.00 88.69 96 THR A C 1
ATOM 767 O O . THR A 1 96 ? 5.679 5.278 4.941 1.00 88.69 96 THR A O 1
ATOM 770 N N . ARG A 1 97 ? 3.999 6.635 4.311 1.00 87.56 97 ARG A N 1
ATOM 771 C CA . ARG A 1 97 ? 2.919 5.681 4.604 1.00 87.56 97 ARG A CA 1
ATOM 772 C C . ARG A 1 97 ? 3.095 4.355 3.862 1.00 87.56 97 ARG A C 1
ATOM 774 O O . ARG A 1 97 ? 3.049 3.305 4.493 1.00 87.56 97 ARG A O 1
ATOM 781 N N . TRP A 1 98 ? 3.379 4.389 2.557 1.00 89.00 98 TRP A N 1
ATOM 782 C CA . TRP A 1 98 ? 3.639 3.172 1.772 1.00 89.00 98 TRP A CA 1
ATOM 783 C C . TRP A 1 98 ? 4.832 2.363 2.286 1.00 89.00 98 TRP A C 1
ATOM 785 O 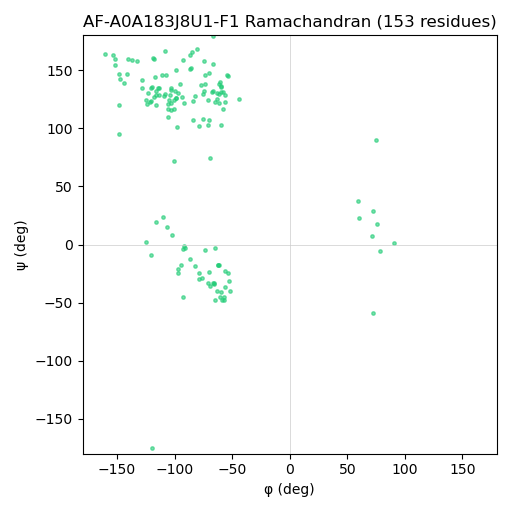O . TRP A 1 98 ? 4.768 1.138 2.349 1.00 89.00 98 TRP A O 1
ATOM 795 N N . LEU A 1 99 ? 5.915 3.030 2.683 1.00 88.94 99 LEU A N 1
ATOM 796 C CA . LEU A 1 99 ? 7.085 2.359 3.253 1.00 88.94 99 LEU A CA 1
ATOM 797 C C . LEU A 1 99 ? 6.822 1.801 4.653 1.00 88.94 99 LEU A C 1
ATOM 799 O O . LEU A 1 99 ? 7.394 0.774 5.015 1.00 88.94 99 LEU A O 1
ATOM 803 N N . ASP A 1 100 ? 5.980 2.475 5.430 1.00 84.75 100 ASP A N 1
ATOM 804 C CA . ASP A 1 100 ? 5.649 2.095 6.800 1.00 84.75 100 ASP A CA 1
ATOM 805 C C . ASP A 1 100 ? 4.681 0.911 6.856 1.00 84.75 100 ASP A C 1
ATOM 807 O O . ASP A 1 100 ? 4.776 0.107 7.778 1.00 84.75 100 ASP A O 1
ATOM 811 N N . ILE A 1 101 ? 3.827 0.732 5.841 1.00 78.06 101 ILE A N 1
ATOM 812 C CA . ILE A 1 101 ? 2.903 -0.411 5.730 1.00 78.06 101 ILE A CA 1
ATOM 813 C C . ILE A 1 101 ? 3.624 -1.759 5.882 1.00 78.06 101 ILE A C 1
ATOM 815 O O . ILE A 1 101 ? 3.094 -2.671 6.516 1.00 78.06 101 ILE A O 1
ATOM 819 N N . LEU A 1 102 ? 4.822 -1.891 5.302 1.00 71.06 102 LEU A N 1
ATOM 820 C CA . LEU A 1 102 ? 5.600 -3.135 5.311 1.00 71.06 102 LEU A CA 1
ATOM 821 C C . LEU A 1 102 ? 6.582 -3.233 6.473 1.00 71.06 102 LEU A C 1
ATOM 823 O O . LEU A 1 102 ? 7.296 -4.234 6.593 1.00 71.06 102 LEU A O 1
ATOM 827 N N . LYS A 1 103 ? 6.656 -2.209 7.327 1.00 71.56 103 LYS A N 1
ATOM 828 C CA . LYS A 1 103 ? 7.453 -2.334 8.537 1.00 71.56 103 LYS A CA 1
ATOM 829 C C . LYS A 1 103 ? 6.787 -3.383 9.424 1.00 71.56 103 LYS A C 1
ATOM 831 O O . LYS A 1 103 ? 5.567 -3.336 9.619 1.00 71.56 103 LYS A O 1
ATOM 836 N N . PRO A 1 104 ? 7.565 -4.345 9.952 1.00 61.72 104 PRO A N 1
ATOM 837 C CA . PRO A 1 104 ? 7.036 -5.216 10.981 1.00 61.72 104 PRO A CA 1
ATOM 838 C C . PRO A 1 104 ? 6.492 -4.336 12.111 1.00 61.72 104 PRO A C 1
ATOM 840 O O . PRO A 1 104 ? 7.062 -3.262 12.344 1.00 61.72 104 PRO A O 1
ATOM 843 N N . PRO A 1 105 ? 5.410 -4.766 12.782 1.00 58.34 105 PRO A N 1
ATOM 844 C CA . P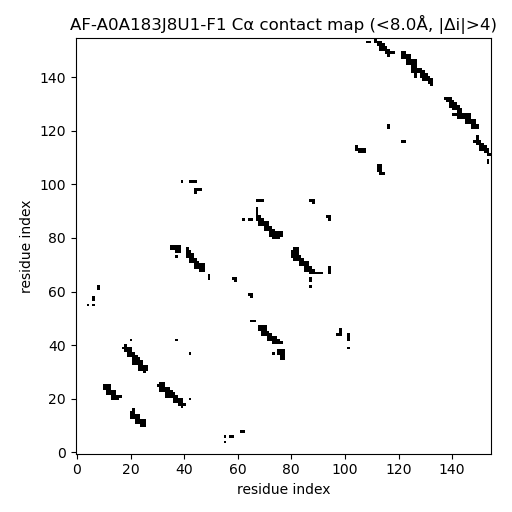RO A 1 105 ? 4.880 -4.052 13.928 1.00 58.34 105 PRO A CA 1
ATOM 845 C C . PRO A 1 105 ? 6.021 -3.625 14.854 1.00 58.34 105 PRO A C 1
ATOM 847 O O . PRO A 1 105 ? 6.887 -4.435 15.211 1.00 58.34 105 PRO A O 1
ATOM 850 N N . SER A 1 106 ? 6.064 -2.329 15.145 1.00 54.84 106 SER A N 1
ATOM 851 C CA . SER A 1 106 ? 7.119 -1.672 15.905 1.00 54.84 106 SER A CA 1
ATOM 852 C C . SER A 1 106 ? 7.169 -2.325 17.276 1.00 54.84 106 SER A C 1
ATOM 854 O O . SER A 1 106 ? 6.325 -2.101 18.141 1.00 54.84 106 SER A O 1
ATOM 856 N N . THR A 1 107 ? 8.161 -3.183 17.471 1.00 47.28 107 THR A N 1
ATOM 857 C CA . THR A 1 107 ? 8.428 -3.781 18.768 1.00 47.28 107 THR A CA 1
ATOM 858 C C . THR A 1 107 ? 9.165 -2.709 19.560 1.00 47.28 107 THR A C 1
ATOM 860 O O . THR A 1 107 ? 10.352 -2.480 19.347 1.00 47.28 107 THR A O 1
ATOM 863 N N . PHE A 1 108 ? 8.431 -2.044 20.452 1.00 49.56 108 PHE A N 1
ATOM 864 C CA . PHE A 1 108 ? 8.923 -1.117 21.475 1.00 49.56 108 PHE A CA 1
ATOM 865 C C . PHE A 1 108 ? 9.368 0.269 20.985 1.00 49.56 108 PHE A C 1
ATOM 867 O O . PHE A 1 108 ? 10.551 0.536 20.780 1.00 49.56 108 PHE A O 1
ATOM 874 N N . MET A 1 109 ? 8.425 1.207 20.961 1.00 45.19 109 MET A N 1
ATOM 875 C CA . MET A 1 109 ? 8.710 2.589 21.348 1.00 45.19 109 MET A CA 1
ATOM 876 C C . MET A 1 109 ? 7.725 2.948 22.467 1.00 45.19 109 MET A C 1
ATOM 878 O O . MET A 1 109 ? 6.525 2.792 22.301 1.00 45.19 109 MET A O 1
ATOM 882 N N . ASP A 1 110 ? 8.258 3.321 23.632 1.00 49.09 110 ASP A N 1
ATOM 883 C CA . ASP A 1 110 ? 7.517 3.836 24.797 1.00 49.09 110 ASP A CA 1
ATOM 884 C C . ASP A 1 110 ? 6.657 2.856 25.621 1.00 49.09 110 ASP A C 1
ATOM 886 O O . ASP A 1 110 ? 5.728 3.249 26.318 1.00 49.09 110 ASP A O 1
ATOM 890 N N . GLY A 1 111 ? 7.029 1.573 25.660 1.00 52.88 111 GLY A N 1
ATOM 891 C CA . GLY A 1 111 ? 6.500 0.622 26.654 1.00 52.88 111 GLY A CA 1
ATOM 892 C C . GLY A 1 111 ? 5.092 0.082 26.374 1.00 52.88 111 GLY A C 1
ATOM 893 O O . GLY A 1 111 ? 4.668 -0.846 27.064 1.00 52.88 111 GLY A O 1
ATOM 894 N N . GLU A 1 112 ? 4.414 0.579 25.338 1.00 58.25 112 GLU A N 1
ATOM 895 C CA . GLU A 1 112 ? 3.247 -0.066 24.735 1.00 58.25 112 GLU A CA 1
ATOM 896 C C . GLU A 1 112 ? 3.665 -0.806 23.456 1.00 58.25 112 GLU A C 1
ATOM 898 O O . GLU A 1 112 ? 4.284 -0.240 22.556 1.00 58.25 112 GLU A O 1
ATOM 903 N N . GLU A 1 113 ? 3.366 -2.103 23.380 1.00 63.59 113 GLU A N 1
ATOM 904 C CA . GLU A 1 113 ? 3.556 -2.876 22.151 1.00 63.59 113 GLU A CA 1
ATOM 905 C C . GLU A 1 113 ? 2.430 -2.569 21.166 1.00 63.59 113 GLU A C 1
ATOM 907 O O . GLU A 1 113 ? 1.253 -2.547 21.540 1.00 63.59 113 GLU A O 1
ATOM 912 N N . GLU A 1 114 ? 2.787 -2.399 19.893 1.00 73.56 114 GLU A N 1
ATOM 913 C CA . GLU A 1 114 ? 1.816 -2.438 18.809 1.00 73.56 114 GLU A CA 1
ATOM 914 C C . GLU A 1 114 ? 1.061 -3.774 18.848 1.00 73.56 114 GLU A C 1
ATOM 916 O O . GLU A 1 114 ? 1.669 -4.847 18.794 1.00 73.56 114 GLU A O 1
ATOM 921 N N . ARG A 1 115 ? -0.272 -3.718 18.949 1.00 77.50 115 ARG A N 1
ATOM 922 C CA . ARG A 1 115 ? -1.112 -4.920 19.041 1.00 77.50 115 ARG A CA 1
ATOM 923 C C . ARG A 1 115 ? -1.843 -5.162 17.739 1.00 77.50 115 ARG A C 1
ATOM 925 O O . ARG A 1 115 ? -2.638 -4.326 17.313 1.00 77.50 115 ARG A O 1
ATOM 932 N N . ILE A 1 116 ? -1.595 -6.327 17.154 1.00 82.06 116 ILE A N 1
ATOM 933 C CA . ILE A 1 116 ? -2.355 -6.866 16.029 1.00 82.06 116 ILE A CA 1
ATOM 934 C C . ILE A 1 116 ? -3.354 -7.874 16.598 1.00 82.06 116 ILE A C 1
ATOM 936 O O . ILE A 1 116 ? -2.951 -8.781 17.324 1.00 82.06 116 ILE A O 1
ATOM 940 N N . TYR A 1 117 ? -4.633 -7.690 16.285 1.00 84.50 117 TYR A N 1
ATOM 941 C CA . TYR A 1 117 ? -5.727 -8.564 16.700 1.00 84.50 117 TYR A CA 1
ATOM 942 C C . TYR A 1 117 ? -6.227 -9.384 15.509 1.00 84.50 117 TYR A C 1
ATOM 944 O O . TYR A 1 117 ? -6.283 -8.890 14.379 1.00 84.50 117 TYR A O 1
ATOM 952 N N . ASP A 1 118 ? -6.652 -10.611 15.775 1.00 86.19 118 ASP A N 1
ATOM 953 C CA . ASP A 1 118 ? -7.417 -11.415 14.836 1.00 86.19 118 ASP A CA 1
ATOM 954 C C . ASP A 1 118 ? -8.903 -11.011 14.860 1.00 86.19 118 ASP A C 1
ATOM 956 O O . ASP A 1 118 ? -9.403 -10.332 15.755 1.00 86.19 118 ASP A O 1
ATOM 960 N N . ALA A 1 119 ? -9.675 -11.488 13.882 1.00 86.12 119 ALA A N 1
ATOM 961 C CA . ALA A 1 119 ? -11.112 -11.205 13.810 1.00 86.12 119 ALA A CA 1
ATOM 962 C C . ALA A 1 119 ? -11.929 -11.743 15.001 1.00 86.12 119 ALA A C 1
ATOM 964 O O . ALA A 1 119 ? -13.075 -11.336 15.189 1.00 86.12 119 ALA A O 1
ATOM 965 N N . TRP A 1 120 ? -11.379 -12.685 15.770 1.00 89.31 120 TRP A N 1
ATOM 966 C CA . TRP A 1 120 ? -12.069 -13.313 16.897 1.00 89.31 120 TRP A CA 1
ATOM 967 C C . TRP A 1 120 ? -11.766 -12.645 18.248 1.00 89.31 120 TRP A C 1
ATOM 969 O O . TRP A 1 120 ? -12.541 -12.840 19.184 1.00 89.31 120 TRP A O 1
ATOM 979 N N . ASP A 1 121 ? -10.694 -11.854 18.357 1.00 90.50 121 ASP A N 1
ATOM 980 C CA . ASP A 1 121 ? -10.292 -11.140 19.578 1.00 90.50 121 ASP A CA 1
ATOM 981 C C . ASP A 1 121 ? -10.129 -9.623 19.392 1.00 90.50 121 ASP A C 1
ATOM 983 O O . ASP A 1 121 ? -9.805 -8.922 20.355 1.00 90.50 121 ASP A O 1
ATOM 987 N N . CYS A 1 122 ? -10.397 -9.089 18.194 1.00 91.75 122 CYS A N 1
ATOM 988 C CA . CYS A 1 122 ? -10.341 -7.653 17.964 1.00 91.75 122 CYS A CA 1
ATOM 989 C C . CYS A 1 122 ? -11.385 -6.907 18.812 1.00 91.75 122 CYS A C 1
ATOM 991 O O . CYS A 1 122 ? -12.572 -7.261 18.798 1.00 91.75 122 CYS A O 1
ATOM 993 N N . PRO A 1 123 ? -10.991 -5.846 19.538 1.00 93.75 123 PRO A N 1
ATOM 994 C CA . PRO A 1 123 ? -11.942 -5.054 20.293 1.00 93.75 123 PRO A CA 1
ATOM 995 C C . PRO A 1 123 ? -12.847 -4.255 19.352 1.00 93.75 123 PRO A C 1
ATOM 997 O O . PRO A 1 123 ? -12.430 -3.798 18.284 1.00 93.75 123 PRO A O 1
ATOM 1000 N N . GLN A 1 124 ? -14.089 -4.050 19.790 1.00 94.31 124 GLN A N 1
ATOM 1001 C CA . GLN A 1 124 ? -15.010 -3.101 19.180 1.00 94.31 124 GLN A CA 1
ATOM 1002 C C . GLN A 1 124 ? -14.999 -1.790 19.950 1.00 94.31 124 GLN A C 1
ATOM 1004 O O . GLN A 1 124 ? -15.150 -1.768 21.173 1.00 94.31 124 GLN A O 1
ATOM 1009 N N . VAL A 1 125 ? -14.844 -0.696 19.217 1.00 93.88 125 VAL A N 1
ATOM 1010 C CA . VAL A 1 125 ? -14.930 0.667 19.740 1.00 93.88 125 VAL A CA 1
ATOM 1011 C C . VAL A 1 125 ? -16.080 1.396 19.061 1.00 93.88 125 VAL A C 1
ATOM 1013 O O . VAL A 1 125 ? -16.520 0.991 17.986 1.00 93.88 125 VAL A O 1
ATOM 1016 N N . HIS A 1 126 ? -16.560 2.469 19.686 1.00 95.88 126 HIS A N 1
ATOM 1017 C CA . HIS A 1 126 ? -17.477 3.400 19.041 1.00 95.88 126 HIS A CA 1
ATOM 1018 C C . HIS A 1 126 ? -16.835 4.780 18.936 1.00 95.88 126 HIS A C 1
ATOM 1020 O O . HIS A 1 126 ? -16.094 5.201 19.830 1.00 95.88 126 HIS A O 1
ATOM 1026 N N . ALA A 1 127 ? -17.112 5.480 17.843 1.00 95.19 127 ALA A N 1
ATOM 1027 C CA . ALA A 1 127 ? -16.648 6.843 17.656 1.00 95.19 127 ALA A CA 1
ATOM 1028 C C . ALA A 1 127 ? -17.406 7.803 18.590 1.00 95.19 127 ALA A C 1
ATOM 1030 O O . ALA A 1 127 ? -18.632 7.890 18.569 1.00 95.19 127 ALA A O 1
ATOM 1031 N N . THR A 1 128 ? -16.669 8.555 19.409 1.00 96.25 128 THR A N 1
ATOM 1032 C CA . THR A 1 128 ? -17.233 9.541 20.352 1.00 96.25 128 THR A CA 1
ATOM 1033 C C . THR A 1 128 ? -17.351 10.946 19.754 1.00 96.25 128 THR A C 1
ATOM 1035 O O . THR A 1 128 ? -17.864 11.861 20.398 1.00 96.25 128 THR A O 1
ATOM 1038 N N . GLY A 1 129 ? -16.884 11.134 18.520 1.00 94.88 129 GLY A N 1
ATOM 1039 C CA . GLY A 1 129 ? -16.881 12.406 17.812 1.00 94.88 129 GLY A CA 1
ATOM 1040 C C . GLY A 1 129 ? -16.918 12.208 16.302 1.00 94.88 129 GLY A C 1
ATOM 1041 O O . GLY A 1 129 ? -16.639 11.124 15.797 1.00 94.88 129 GLY A O 1
ATOM 1042 N N . LEU A 1 130 ? -17.267 13.279 15.590 1.00 95.94 130 LEU A N 1
ATOM 1043 C CA . LEU A 1 130 ? -17.245 13.302 14.131 1.00 95.94 130 LEU A CA 1
ATOM 1044 C C . LEU A 1 130 ? -15.800 13.385 13.638 1.00 95.94 130 LEU A C 1
ATOM 1046 O O . LEU A 1 130 ? -15.046 14.258 14.072 1.00 95.94 130 LEU A O 1
ATOM 1050 N N . TYR A 1 131 ? -15.449 12.529 12.686 1.00 94.62 131 TYR A N 1
ATOM 1051 C CA . TYR A 1 131 ? -14.185 12.603 11.969 1.00 94.62 131 TYR A CA 1
ATOM 1052 C C . TYR A 1 131 ? -14.456 12.671 10.469 1.00 94.62 131 TYR A C 1
ATOM 1054 O O . TYR A 1 131 ? -15.141 11.816 9.911 1.00 94.62 131 TYR A O 1
ATOM 1062 N N . GLN A 1 132 ? -13.924 13.699 9.816 1.00 96.06 132 GLN A N 1
ATOM 1063 C CA . GLN A 1 132 ? -13.987 13.833 8.367 1.00 96.06 132 GLN A CA 1
ATO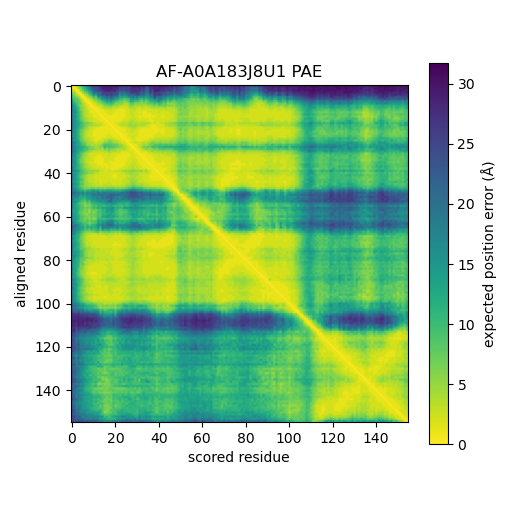M 1064 C C . GLN A 1 132 ? -12.662 13.357 7.774 1.00 96.06 132 GLN A C 1
ATOM 1066 O O . GLN A 1 132 ? -11.607 13.856 8.160 1.00 96.06 132 GLN A O 1
ATOM 1071 N N . ALA A 1 133 ? -12.738 12.415 6.836 1.00 93.06 133 ALA A N 1
ATOM 1072 C CA . ALA A 1 133 ? -11.589 11.965 6.061 1.00 93.06 133 ALA A CA 1
ATOM 1073 C C . ALA A 1 133 ? -11.016 13.137 5.249 1.00 93.06 133 ALA A C 1
ATOM 1075 O O . ALA A 1 133 ? -11.750 13.851 4.558 1.00 93.06 133 ALA A O 1
ATOM 1076 N N . HIS A 1 134 ? -9.709 13.334 5.357 1.00 88.56 134 HIS A N 1
ATOM 1077 C CA . HIS A 1 134 ? -8.927 14.308 4.604 1.00 88.56 134 HIS A CA 1
ATOM 1078 C C . HIS A 1 134 ? -8.249 13.660 3.395 1.00 88.56 134 HIS A C 1
ATOM 1080 O O . HIS A 1 134 ? -7.963 14.353 2.417 1.00 88.56 134 HIS A O 1
ATOM 1086 N N . GLU A 1 135 ? -8.014 12.349 3.455 1.00 82.62 135 GLU A N 1
ATOM 1087 C CA . GLU A 1 135 ? -7.351 11.572 2.408 1.00 82.62 135 GLU A CA 1
ATOM 1088 C C . GLU A 1 135 ? -8.260 10.478 1.829 1.00 82.62 135 GLU A C 1
ATOM 1090 O O . GLU A 1 135 ? -9.276 10.115 2.419 1.00 82.62 135 GLU A O 1
ATOM 1095 N N . GLU A 1 136 ? -7.934 9.984 0.631 1.00 80.44 136 GLU A N 1
ATOM 1096 C CA . GLU A 1 136 ? -8.789 9.032 -0.102 1.00 80.44 136 GLU A CA 1
ATOM 1097 C C . GLU A 1 136 ? -8.836 7.634 0.539 1.00 80.44 136 GLU A C 1
ATOM 1099 O O . GLU A 1 136 ? -9.790 6.889 0.316 1.00 80.44 136 GLU A O 1
ATOM 1104 N N . ASP A 1 137 ? -7.818 7.280 1.320 1.00 78.19 137 ASP A N 1
ATOM 1105 C CA . ASP A 1 137 ? -7.692 6.029 2.072 1.00 78.19 137 ASP A CA 1
ATOM 1106 C C . ASP A 1 137 ? -8.228 6.127 3.511 1.00 78.19 137 ASP A C 1
ATOM 1108 O O . ASP A 1 137 ? -8.283 5.123 4.224 1.00 78.19 137 ASP A O 1
ATOM 1112 N N . GLU A 1 138 ? -8.666 7.313 3.936 1.00 86.31 138 GLU A N 1
ATOM 1113 C CA . GLU A 1 138 ? -9.302 7.527 5.232 1.00 86.31 138 GLU A CA 1
ATOM 1114 C C . GLU A 1 138 ? -10.816 7.268 5.170 1.00 86.31 138 GLU A C 1
ATOM 1116 O O . GLU A 1 138 ? -11.491 7.477 4.160 1.00 86.31 138 GLU A O 1
ATOM 1121 N N . ILE A 1 139 ? -11.385 6.846 6.300 1.00 89.44 139 ILE A N 1
ATOM 1122 C CA . ILE A 1 139 ? -12.826 6.629 6.454 1.00 89.44 139 ILE A CA 1
ATOM 1123 C C . ILE A 1 139 ? -13.376 7.719 7.372 1.00 89.44 139 ILE A C 1
ATOM 1125 O O . ILE A 1 139 ? -12.863 7.937 8.467 1.00 89.44 139 ILE A O 1
ATOM 1129 N N . SER A 1 140 ? -14.427 8.413 6.928 1.00 94.06 140 SER A N 1
ATOM 1130 C CA . SER A 1 140 ? -15.133 9.377 7.780 1.00 94.06 140 SER A CA 1
ATOM 1131 C C . SER A 1 140 ? -15.976 8.635 8.814 1.00 94.06 140 SER A C 1
ATOM 1133 O O . SER A 1 140 ? -16.639 7.662 8.461 1.00 94.06 140 SER A O 1
ATOM 1135 N N . LEU A 1 141 ? -15.972 9.110 10.059 1.00 95.44 141 LEU A N 1
ATOM 1136 C CA . LEU A 1 141 ? -16.694 8.499 11.175 1.00 95.44 141 LEU A CA 1
ATOM 1137 C C . LEU A 1 141 ? -17.796 9.430 11.678 1.00 95.44 141 LEU A C 1
ATOM 1139 O O . LEU A 1 141 ? -17.579 10.631 11.881 1.00 95.44 141 LEU A O 1
ATOM 1143 N N . LEU A 1 142 ? -18.972 8.855 11.904 1.00 96.69 142 LEU A N 1
ATOM 1144 C CA . LEU A 1 142 ? -20.080 9.478 12.6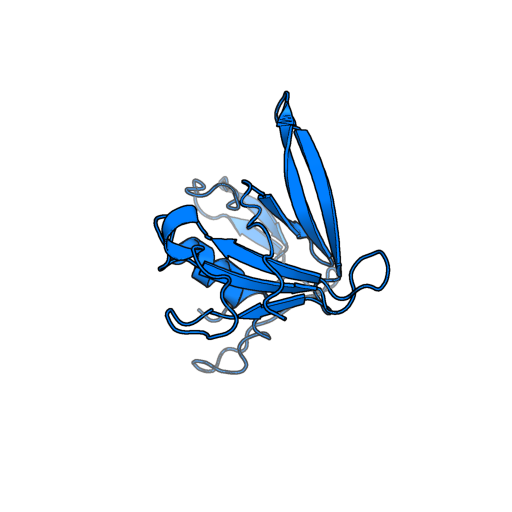10 1.00 96.69 142 LEU A CA 1
ATOM 1145 C C . LEU A 1 142 ? -20.034 9.127 14.099 1.00 96.69 142 LEU A C 1
ATOM 1147 O O . LEU A 1 142 ? -19.431 8.137 14.505 1.00 96.69 142 LEU A O 1
ATOM 1151 N N . ILE A 1 143 ? -20.695 9.941 14.923 1.00 97.06 143 ILE A N 1
ATOM 1152 C CA . ILE A 1 143 ? -20.886 9.613 16.341 1.00 97.06 143 ILE A CA 1
ATOM 1153 C C . ILE A 1 143 ? -21.655 8.288 16.431 1.00 97.06 143 ILE A C 1
ATOM 1155 O O . ILE A 1 143 ? -22.638 8.105 15.714 1.00 97.06 143 ILE A O 1
ATOM 1159 N N . ASP A 1 144 ? -21.198 7.404 17.318 1.00 95.94 144 ASP A N 1
ATOM 1160 C CA . ASP A 1 144 ? -21.717 6.053 17.568 1.00 95.94 144 ASP A CA 1
ATOM 1161 C C . ASP A 1 144 ? -21.453 5.006 16.467 1.00 95.94 144 ASP A C 1
ATOM 1163 O O . ASP A 1 144 ? -21.915 3.868 16.590 1.00 95.94 144 ASP A O 1
ATOM 1167 N N . ASP A 1 145 ? -20.657 5.318 15.435 1.00 96.31 145 ASP A N 1
ATOM 1168 C CA . ASP A 1 145 ? -20.176 4.293 14.500 1.00 96.31 145 ASP A CA 1
ATOM 1169 C C . ASP A 1 145 ? -19.364 3.230 15.249 1.00 96.31 145 ASP A C 1
ATOM 1171 O O . ASP A 1 145 ? -18.460 3.565 16.015 1.00 96.31 145 ASP A O 1
ATOM 1175 N N . LEU A 1 146 ? -19.668 1.949 15.012 1.00 95.50 146 LEU A N 1
ATOM 1176 C CA . LEU A 1 146 ? -18.969 0.803 15.602 1.00 95.50 146 LEU A CA 1
ATOM 1177 C C . LEU A 1 146 ? -17.850 0.310 14.681 1.00 95.50 146 LEU A C 1
ATOM 1179 O O . LEU A 1 146 ? -18.097 -0.019 13.520 1.00 95.50 146 LEU A O 1
ATOM 1183 N N . ILE A 1 147 ? -16.632 0.196 15.215 1.00 93.44 147 ILE A N 1
ATOM 1184 C CA . ILE A 1 147 ? -15.431 -0.187 14.462 1.00 93.44 147 ILE A CA 1
ATOM 1185 C C . ILE A 1 147 ? -14.706 -1.347 15.152 1.00 93.44 147 ILE A C 1
ATOM 1187 O O . ILE A 1 147 ? -14.477 -1.316 16.361 1.00 93.44 147 ILE A O 1
ATOM 1191 N N . ASN A 1 148 ? -14.298 -2.349 14.366 1.00 92.31 148 ASN A N 1
ATOM 1192 C CA . ASN A 1 148 ? -13.371 -3.396 14.801 1.00 92.31 148 ASN A CA 1
ATOM 1193 C C . ASN A 1 148 ? -11.928 -2.886 14.693 1.00 92.31 148 ASN A C 1
ATOM 1195 O O . ASN A 1 148 ? -11.504 -2.446 13.622 1.00 92.31 148 ASN A O 1
ATOM 1199 N N . VAL A 1 149 ? -11.152 -2.994 15.769 1.00 89.94 149 VAL A N 1
ATOM 1200 C CA . VAL A 1 149 ? -9.748 -2.565 15.782 1.00 89.94 149 VAL A CA 1
ATOM 1201 C C . VAL A 1 149 ? -8.838 -3.767 15.555 1.00 89.94 149 VAL A C 1
ATOM 1203 O O . VAL A 1 149 ? -8.558 -4.525 16.475 1.00 89.94 149 VAL A O 1
ATOM 1206 N N . TYR A 1 150 ? -8.340 -3.930 14.331 1.00 85.94 150 TYR A N 1
ATOM 1207 C CA . TYR A 1 150 ? -7.391 -5.003 13.995 1.00 85.94 150 TYR A CA 1
ATOM 1208 C C . TYR A 1 150 ? -5.940 -4.665 14.347 1.00 85.94 150 TYR A C 1
ATOM 1210 O O . TYR A 1 150 ? -5.100 -5.554 14.446 1.00 85.94 150 TYR A O 1
ATOM 1218 N N . ARG A 1 151 ? -5.624 -3.379 14.533 1.00 85.25 151 ARG A N 1
ATOM 1219 C CA . ARG A 1 151 ? -4.271 -2.904 14.826 1.00 85.25 151 ARG A CA 1
ATOM 1220 C C . ARG A 1 151 ? -4.339 -1.664 15.711 1.00 85.25 151 ARG A C 1
ATOM 1222 O O . ARG A 1 151 ? -4.942 -0.674 15.306 1.00 85.25 151 ARG A O 1
ATOM 1229 N N . LYS A 1 152 ? -3.745 -1.714 16.906 1.00 83.19 152 LYS A N 1
ATOM 1230 C CA . LYS A 1 152 ? -3.553 -0.545 17.780 1.00 83.19 152 LYS A CA 1
ATOM 1231 C C . LYS A 1 152 ? -2.077 -0.150 17.729 1.00 83.19 152 LYS A C 1
ATOM 1233 O O . LYS A 1 152 ? -1.228 -0.945 18.132 1.00 83.19 152 LYS A O 1
ATOM 1238 N N . MET A 1 153 ? -1.795 1.051 17.230 1.0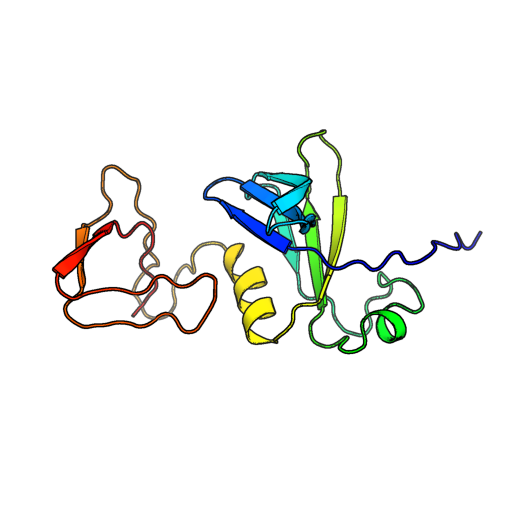0 79.19 153 MET A N 1
ATOM 1239 C CA . MET A 1 153 ? -0.469 1.664 17.349 1.00 79.19 153 MET A CA 1
ATOM 1240 C C . MET A 1 153 ? -0.248 2.153 18.793 1.00 79.19 153 MET A C 1
ATOM 1242 O O . MET A 1 153 ? -1.238 2.352 19.502 1.00 79.19 153 MET A O 1
ATOM 1246 N N . PRO A 1 154 ? 1.008 2.322 19.244 1.00 74.69 154 PRO A N 1
ATOM 1247 C CA . PRO A 1 154 ? 1.304 3.000 20.508 1.00 74.69 154 PRO A CA 1
ATOM 1248 C C . PRO A 1 154 ? 0.655 4.394 20.553 1.00 74.69 154 PRO A C 1
ATOM 1250 O O . PRO A 1 154 ? 0.544 5.038 19.505 1.00 74.69 154 PRO A O 1
ATOM 1253 N N . ASP A 1 155 ? 0.202 4.810 21.741 1.00 63.88 155 ASP A N 1
ATOM 1254 C CA . ASP A 1 155 ? -0.459 6.108 21.974 1.00 63.88 155 ASP A CA 1
ATOM 1255 C C . ASP A 1 155 ? 0.481 7.315 21.768 1.00 63.88 155 ASP A C 1
ATOM 1257 O O . ASP A 1 155 ? 1.689 7.210 22.087 1.00 63.88 155 ASP A O 1
#

Mean predicted aligned error: 9.61 Å

Foldseek 3Di:
DPPPPDDDDADWDWDDDPFKIWIWHQDPPRDTHTPWMATLVQKAKADDDPPPPPDDPCVCVVLVCSVQWIKIWRNQIPVGDIDIDIDGDPDNVVSVVVNVVSDDFDQDDPPDGKDADDPVPFDKDFDCDWADDPDPPDDTHDGGDIDGDRIDHDD